Protein AF-A0A7C2A121-F1 (afdb_monomer_lite)

pLDDT: mean 90.94, std 5.62, range [66.19, 98.0]

Radius of gyration: 14.3 Å; chains: 1; bounding box: 31×29×30 Å

Sequence (85 aa):
MEKIGENVYNVDGTKIEIGEKIKVEKDEKIFNEIIERALNCVGCGVCISKCSQNAVYIKNGKAWIGEGCTKCLECMYECPVLIFK

Foldseek 3Di:
DADPDPQWDDDPN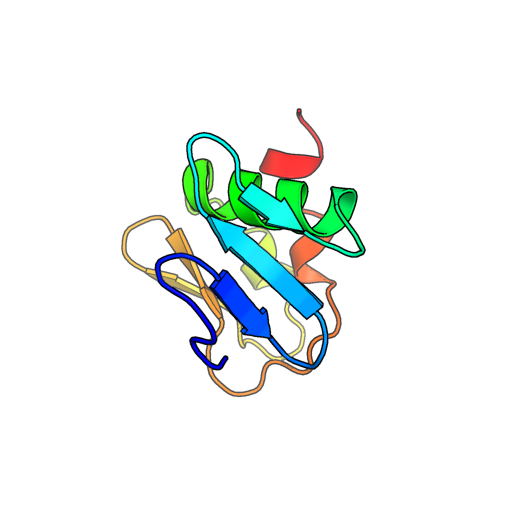WIWGDDPDIDIPDDVVVVVLVVLLQVPQQLPCQLCVQDPQSQWDDDPRHIDGHPPDPVPCSSSPPDCSVVVD

Structure (mmCIF, N/CA/C/O backbone):
data_AF-A0A7C2A121-F1
#
_entry.id   AF-A0A7C2A121-F1
#
loop_
_atom_site.group_PDB
_atom_site.id
_atom_site.type_symbol
_atom_site.label_atom_id
_atom_site.label_alt_id
_atom_site.label_comp_id
_atom_site.label_asym_id
_atom_site.label_entity_id
_atom_site.label_seq_id
_atom_site.pdbx_PDB_ins_code
_atom_site.Cartn_x
_atom_site.Cartn_y
_atom_site.Cartn_z
_atom_site.occupancy
_atom_site.B_iso_or_equiv
_atom_site.auth_seq_id
_atom_site.auth_comp_id
_atom_site.auth_asym_id
_atom_site.auth_atom_id
_atom_site.pdbx_PDB_model_num
ATOM 1 N N . MET A 1 1 ? -15.720 7.910 2.068 1.00 77.94 1 MET A N 1
ATOM 2 C CA . MET A 1 1 ? -15.121 8.728 3.145 1.00 77.94 1 MET A CA 1
ATOM 3 C C . MET A 1 1 ? -15.951 9.983 3.300 1.00 77.94 1 MET A C 1
ATOM 5 O O . MET A 1 1 ? -16.031 10.765 2.361 1.00 77.94 1 MET A O 1
ATOM 9 N N . GLU A 1 2 ? -16.577 10.146 4.456 1.00 87.94 2 GLU A N 1
ATOM 10 C 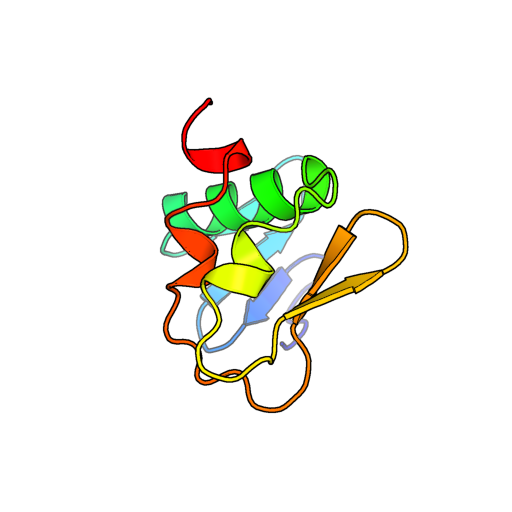CA . GLU A 1 2 ? -17.490 11.246 4.768 1.00 87.94 2 GLU A CA 1
ATOM 11 C C . GLU A 1 2 ? -16.979 11.987 6.001 1.00 87.94 2 GLU A C 1
ATOM 13 O O . GLU A 1 2 ? -16.608 11.363 6.994 1.00 87.94 2 GLU A O 1
ATOM 18 N N . LYS A 1 3 ? -16.932 13.320 5.951 1.00 90.81 3 LYS A N 1
ATOM 19 C CA . LYS A 1 3 ? -16.543 14.134 7.105 1.00 90.81 3 LYS A CA 1
ATOM 20 C C . LYS A 1 3 ? -17.770 14.350 7.994 1.00 90.81 3 LYS A C 1
ATOM 22 O O . LYS A 1 3 ? -18.750 14.929 7.540 1.00 90.81 3 LYS A O 1
ATOM 27 N N . ILE A 1 4 ? -17.705 13.896 9.244 1.00 92.00 4 ILE A N 1
ATOM 28 C CA . ILE A 1 4 ? -18.827 13.914 10.206 1.00 92.00 4 ILE A CA 1
ATOM 29 C C . ILE A 1 4 ? -18.575 14.820 11.422 1.00 92.00 4 ILE A C 1
ATOM 31 O O . ILE A 1 4 ? -19.415 14.930 12.308 1.00 92.00 4 ILE A O 1
ATOM 35 N N . GLY A 1 5 ? -17.414 15.471 11.479 1.00 89.31 5 GLY A N 1
ATOM 36 C CA . GLY A 1 5 ? -17.042 16.435 12.512 1.00 89.31 5 GLY A CA 1
ATOM 37 C C . GLY A 1 5 ? -15.791 17.207 12.106 1.00 89.31 5 GLY A C 1
ATOM 38 O O . GLY A 1 5 ? -15.269 17.004 11.011 1.00 89.31 5 GLY A O 1
ATOM 39 N N . GLU A 1 6 ? -15.290 18.079 12.980 1.00 86.69 6 GLU A N 1
ATOM 40 C CA . GLU A 1 6 ? -14.156 18.964 12.673 1.00 86.69 6 GLU A CA 1
ATOM 41 C C . GLU A 1 6 ? -12.917 18.185 12.201 1.00 86.69 6 GLU A C 1
ATOM 43 O O . GLU A 1 6 ? -12.372 18.493 11.138 1.00 86.69 6 GLU A O 1
ATOM 48 N N . ASN A 1 7 ? -12.592 17.091 12.899 1.00 90.81 7 ASN A N 1
ATOM 49 C CA . ASN A 1 7 ? -11.521 16.154 12.547 1.00 90.81 7 ASN A CA 1
ATOM 50 C C . ASN A 1 7 ? -11.973 14.686 12.555 1.00 90.81 7 ASN A C 1
ATOM 52 O O . ASN A 1 7 ? -11.175 13.783 12.798 1.00 90.81 7 ASN A O 1
ATOM 56 N N . VAL A 1 8 ? -13.263 14.445 12.318 1.00 90.69 8 VAL A N 1
ATOM 57 C CA . VAL A 1 8 ? -13.852 13.106 12.394 1.00 90.69 8 VAL A CA 1
ATOM 58 C C . VAL A 1 8 ? -14.366 12.685 11.025 1.00 90.69 8 VAL A C 1
ATOM 60 O O . VAL A 1 8 ? -15.130 13.414 10.388 1.00 90.69 8 VAL A O 1
ATOM 63 N N . TYR A 1 9 ? -13.972 11.489 10.600 1.00 91.38 9 TYR A N 1
ATOM 64 C CA . TYR A 1 9 ? -14.291 10.907 9.305 1.00 91.38 9 TYR A CA 1
ATOM 65 C C . TYR A 1 9 ? -14.932 9.533 9.484 1.00 91.38 9 TYR A C 1
ATOM 67 O O . TYR A 1 9 ? -14.507 8.748 10.327 1.00 91.38 9 TYR A O 1
ATOM 75 N N . ASN A 1 10 ? -15.943 9.237 8.675 1.00 89.50 10 ASN A N 1
ATOM 76 C CA . ASN A 1 10 ? -16.476 7.896 8.498 1.00 89.50 10 ASN A CA 1
ATOM 77 C C . ASN A 1 10 ? -15.928 7.316 7.189 1.00 89.50 10 ASN A C 1
ATOM 79 O O . ASN A 1 10 ? -16.075 7.909 6.112 1.00 89.50 10 ASN A O 1
ATOM 83 N N . VAL A 1 11 ? -15.270 6.167 7.283 1.00 87.69 11 VAL A N 1
ATOM 84 C CA . VAL A 1 11 ? -14.786 5.400 6.137 1.00 87.69 11 VAL A CA 1
ATOM 85 C C . VAL A 1 11 ? -15.388 4.009 6.233 1.00 87.69 11 VAL A C 1
ATOM 87 O O . VAL A 1 11 ? -14.990 3.230 7.090 1.00 87.69 11 VAL A O 1
ATOM 90 N N . ASP A 1 12 ? -16.362 3.719 5.371 1.00 86.12 12 ASP A N 1
ATOM 91 C CA . ASP A 1 12 ? -17.017 2.411 5.254 1.00 86.12 12 ASP A CA 1
ATOM 92 C C . ASP A 1 12 ? -17.532 1.849 6.598 1.00 86.12 12 ASP A C 1
ATOM 94 O O . ASP A 1 12 ? -17.457 0.651 6.863 1.00 86.12 12 ASP A O 1
ATOM 98 N N . GLY A 1 13 ? -18.057 2.721 7.467 1.00 86.12 13 GLY A N 1
ATOM 99 C CA . GLY A 1 13 ? -18.568 2.351 8.792 1.00 86.12 13 GLY A CA 1
ATOM 100 C C . GLY A 1 13 ? -17.532 2.408 9.917 1.00 86.12 13 GLY A C 1
ATOM 101 O O . GLY A 1 13 ? -17.894 2.193 11.073 1.00 86.12 13 GLY A O 1
ATOM 102 N N . THR A 1 14 ? -16.276 2.739 9.614 1.00 86.00 14 THR A N 1
ATOM 103 C CA . THR A 1 14 ? -15.222 2.958 10.610 1.00 86.00 14 THR A CA 1
ATOM 104 C C . THR A 1 14 ? -15.062 4.445 10.893 1.00 86.00 14 THR A C 1
ATOM 106 O O . THR A 1 14 ? -14.770 5.243 9.996 1.00 86.00 14 THR A O 1
ATOM 109 N N . LYS A 1 15 ? -15.226 4.825 12.164 1.00 91.06 15 LYS A N 1
ATOM 110 C CA . LYS A 1 15 ? -14.982 6.187 12.640 1.00 91.06 15 LYS A CA 1
ATOM 111 C C . LYS A 1 15 ? -13.487 6.416 12.884 1.00 91.06 15 LYS A C 1
ATOM 113 O O . LYS A 1 15 ? -12.849 5.670 13.628 1.00 91.06 15 LYS A O 1
ATOM 118 N N . ILE A 1 16 ? -12.953 7.472 12.277 1.00 89.12 16 ILE A N 1
ATOM 119 C CA . ILE A 1 16 ? -11.560 7.915 12.378 1.00 89.12 16 ILE A CA 1
ATOM 120 C C . ILE A 1 16 ? -11.549 9.343 12.922 1.00 89.12 16 ILE A C 1
ATOM 122 O O . ILE A 1 16 ? -12.209 10.219 12.366 1.00 89.12 16 ILE A O 1
ATOM 126 N N . GLU A 1 17 ? -10.789 9.593 13.981 1.00 91.06 17 GLU A N 1
ATOM 127 C CA . GLU A 1 17 ? -10.574 10.924 14.553 1.00 91.06 17 GLU A CA 1
ATOM 128 C C . GLU A 1 17 ? -9.100 11.313 14.415 1.00 91.06 17 GLU A C 1
ATOM 130 O O . GLU A 1 17 ? -8.213 10.582 14.858 1.00 91.06 17 GLU A O 1
ATOM 135 N N . ILE A 1 18 ? -8.836 12.459 13.788 1.00 87.88 18 ILE A N 1
ATOM 136 C CA . ILE A 1 18 ? -7.486 12.955 13.509 1.00 87.88 18 ILE A CA 1
ATOM 137 C C . ILE A 1 18 ? -7.133 14.060 14.518 1.00 87.88 18 ILE A C 1
ATOM 139 O O . ILE A 1 18 ? -7.699 15.147 14.478 1.00 87.88 18 ILE A O 1
ATOM 143 N N . GLY A 1 19 ? -6.186 13.798 15.419 1.00 85.25 19 GLY A N 1
ATOM 144 C CA . GLY A 1 19 ? -5.623 14.793 16.343 1.00 85.25 19 GLY A CA 1
ATOM 145 C C . GLY A 1 19 ? -4.097 14.698 16.397 1.00 85.25 19 GLY A C 1
ATOM 146 O O . GLY A 1 19 ? -3.465 14.384 15.393 1.00 85.25 19 GLY A O 1
ATOM 147 N N . GLU A 1 20 ? -3.492 14.891 17.576 1.00 81.62 20 GLU A N 1
ATOM 148 C CA . GLU A 1 20 ? -2.063 14.568 17.797 1.00 81.62 20 GLU A CA 1
ATOM 149 C C . GLU A 1 20 ? -1.747 13.092 17.513 1.00 81.62 20 GLU A C 1
ATOM 151 O O . GLU A 1 20 ? -0.640 12.732 17.120 1.00 81.62 20 GLU A O 1
ATOM 156 N N . LYS A 1 21 ? -2.745 12.230 17.713 1.00 76.44 21 LYS A N 1
ATOM 157 C CA . LYS A 1 21 ? -2.747 10.826 17.316 1.00 76.44 21 LYS A CA 1
ATOM 158 C C . LYS A 1 21 ? -4.015 10.563 16.531 1.00 76.44 21 LYS A C 1
ATOM 160 O O . LYS A 1 21 ? -5.043 11.200 16.774 1.00 76.44 21 LYS A O 1
ATOM 165 N N . ILE A 1 22 ? -3.950 9.607 15.618 1.00 83.62 22 ILE A N 1
ATOM 166 C CA . ILE A 1 22 ? -5.142 9.161 14.918 1.00 83.62 22 ILE A CA 1
ATOM 167 C C . ILE A 1 22 ? -5.790 8.052 15.746 1.00 83.62 22 ILE A C 1
ATOM 169 O O . ILE A 1 22 ? -5.146 7.051 16.054 1.00 83.62 22 ILE A O 1
ATOM 173 N N . LYS A 1 23 ? -7.050 8.251 16.136 1.00 86.12 23 LYS A N 1
ATOM 174 C CA . LYS A 1 23 ? -7.847 7.256 16.862 1.00 86.12 23 LYS A CA 1
ATOM 175 C C . LYS A 1 23 ? -8.810 6.591 15.896 1.00 86.12 23 LYS A C 1
ATOM 177 O O . LYS A 1 23 ? -9.506 7.278 15.145 1.00 86.12 23 LYS A O 1
ATOM 182 N N . VAL A 1 24 ? -8.871 5.267 15.942 1.00 86.38 24 VAL A N 1
ATOM 183 C CA . VAL A 1 24 ? -9.764 4.473 15.096 1.00 86.38 24 VAL A CA 1
ATOM 184 C C . VAL A 1 24 ? -10.577 3.541 15.971 1.00 86.38 24 VAL A C 1
ATOM 186 O O . VAL A 1 24 ? -10.056 2.953 16.913 1.00 86.38 24 VAL A O 1
ATOM 189 N N . GLU A 1 25 ? -11.869 3.432 15.673 1.00 86.06 25 GLU A N 1
ATOM 190 C CA . GLU A 1 25 ? -12.796 2.602 16.447 1.00 86.06 25 GLU A CA 1
ATOM 191 C C . GLU A 1 25 ? -12.472 1.100 16.356 1.00 86.06 25 GLU A C 1
ATOM 193 O O . GLU A 1 25 ? -12.728 0.351 17.298 1.00 86.06 25 GLU A O 1
ATOM 198 N N . LYS A 1 26 ? -11.923 0.653 15.220 1.00 79.75 26 LYS A N 1
ATOM 199 C CA . LYS A 1 26 ? -11.631 -0.754 14.913 1.00 79.75 26 LYS A CA 1
ATOM 200 C C . LYS A 1 26 ? -10.303 -0.888 14.174 1.00 79.75 26 LYS A C 1
ATOM 202 O O . LYS A 1 26 ? -9.845 0.056 13.538 1.00 79.75 26 LYS A O 1
ATOM 207 N N . ASP A 1 27 ? -9.709 -2.077 14.258 1.00 83.00 27 ASP A N 1
ATOM 208 C CA . ASP A 1 27 ? -8.535 -2.472 13.468 1.00 83.00 27 ASP A CA 1
ATOM 209 C C . ASP A 1 27 ? -7.312 -1.547 13.618 1.00 83.00 27 ASP A C 1
ATOM 211 O O . ASP A 1 27 ? -6.571 -1.303 12.664 1.00 83.00 27 ASP A O 1
ATOM 215 N N . GLU A 1 28 ? -7.059 -1.069 14.842 1.00 84.44 28 GLU A N 1
ATOM 216 C CA . GLU A 1 28 ? -5.966 -0.136 15.165 1.00 84.44 28 GLU A CA 1
ATOM 217 C C . GLU A 1 28 ? -4.603 -0.605 14.626 1.00 84.44 28 GLU A C 1
ATOM 219 O O . GLU A 1 28 ? -3.825 0.188 14.094 1.00 84.44 28 GLU A O 1
ATOM 224 N N . LYS A 1 29 ? -4.328 -1.916 14.683 1.00 85.94 29 LYS A N 1
ATOM 225 C CA . LYS A 1 29 ? -3.099 -2.503 14.131 1.00 85.94 29 LYS A CA 1
ATOM 226 C C . LYS A 1 29 ? -2.962 -2.243 12.629 1.00 85.94 29 LYS A C 1
ATOM 228 O O . LYS A 1 29 ? -1.928 -1.741 12.194 1.00 85.94 29 LYS A O 1
ATOM 233 N N . ILE A 1 30 ? -3.991 -2.580 11.852 1.00 85.12 30 ILE A N 1
ATOM 234 C CA . ILE A 1 30 ? -3.991 -2.413 10.390 1.00 85.12 30 ILE A CA 1
ATOM 235 C C . ILE A 1 30 ? -3.841 -0.933 10.053 1.00 85.12 30 ILE A C 1
ATOM 237 O O . ILE A 1 30 ? -3.075 -0.560 9.166 1.00 85.12 30 ILE A O 1
ATOM 241 N N . PHE A 1 31 ? -4.533 -0.080 10.800 1.00 87.00 31 PHE A N 1
ATOM 242 C CA . PHE A 1 31 ? -4.470 1.353 10.602 1.00 87.00 31 PHE A CA 1
ATOM 243 C C . PHE A 1 31 ? -3.056 1.919 10.819 1.00 87.00 31 PHE A C 1
ATOM 245 O O . PHE A 1 31 ? -2.536 2.640 9.963 1.00 87.00 31 PHE A O 1
ATOM 252 N N . ASN A 1 32 ? -2.392 1.520 11.906 1.00 86.69 32 ASN A N 1
ATOM 253 C CA . ASN A 1 32 ? -1.007 1.902 12.179 1.00 86.69 32 ASN A CA 1
ATOM 254 C C . ASN A 1 32 ? -0.052 1.384 11.094 1.00 86.69 32 ASN A C 1
ATOM 256 O O . ASN A 1 32 ? 0.823 2.114 10.637 1.00 86.69 32 ASN A O 1
ATOM 260 N N . GLU A 1 33 ? -0.228 0.150 10.622 1.00 89.62 33 GLU A N 1
ATOM 261 C CA . GLU A 1 33 ? 0.572 -0.395 9.519 1.00 89.62 33 GLU A CA 1
ATOM 262 C C . GLU A 1 33 ? 0.408 0.401 8.214 1.00 89.62 33 GLU A C 1
ATOM 264 O O . GLU A 1 33 ? 1.391 0.633 7.507 1.00 89.62 33 GLU A O 1
ATOM 269 N N . ILE A 1 34 ? -0.804 0.863 7.899 1.00 88.81 34 ILE A N 1
ATOM 270 C CA . ILE A 1 34 ? -1.062 1.699 6.718 1.00 88.81 34 ILE A CA 1
ATOM 271 C C . ILE A 1 34 ? -0.323 3.039 6.823 1.00 88.81 34 ILE A C 1
ATOM 273 O O . ILE A 1 34 ? 0.317 3.455 5.853 1.00 88.81 34 ILE A O 1
ATOM 277 N N . ILE A 1 35 ? -0.366 3.692 7.988 1.00 88.81 35 ILE A N 1
ATOM 278 C CA . ILE A 1 35 ? 0.333 4.967 8.215 1.00 88.81 35 ILE A CA 1
ATOM 279 C C . ILE A 1 35 ? 1.841 4.788 8.096 1.00 88.81 35 ILE A C 1
ATOM 281 O O . ILE A 1 35 ? 2.487 5.526 7.350 1.00 88.81 35 ILE A O 1
ATOM 285 N N . GLU A 1 36 ? 2.391 3.788 8.784 1.00 90.50 36 GLU A N 1
ATOM 286 C CA . GLU A 1 36 ? 3.825 3.499 8.765 1.00 90.50 36 GLU A CA 1
ATOM 287 C C . GLU A 1 36 ? 4.326 3.297 7.336 1.00 90.50 36 GLU A C 1
ATOM 289 O O . GLU A 1 36 ? 5.317 3.898 6.920 1.00 90.50 36 GLU A O 1
ATOM 294 N N . ARG A 1 37 ? 3.595 2.527 6.526 1.00 92.44 37 ARG A N 1
ATOM 295 C CA . ARG A 1 37 ? 3.925 2.363 5.105 1.00 92.44 37 ARG A CA 1
ATOM 296 C C . ARG A 1 37 ? 3.868 3.673 4.341 1.00 92.44 37 ARG A C 1
ATOM 298 O O . ARG A 1 37 ? 4.759 3.921 3.537 1.00 92.44 37 ARG A O 1
ATOM 305 N N . ALA A 1 38 ? 2.829 4.482 4.526 1.00 90.69 38 ALA A N 1
ATOM 306 C CA . ALA A 1 38 ? 2.680 5.729 3.781 1.00 90.69 38 ALA A CA 1
ATOM 307 C C . ALA A 1 38 ? 3.858 6.682 4.059 1.00 90.69 38 ALA A C 1
ATOM 309 O O . ALA A 1 38 ? 4.493 7.193 3.125 1.00 90.69 38 ALA A O 1
ATOM 310 N N . LEU A 1 39 ? 4.207 6.845 5.337 1.00 92.12 39 LEU A N 1
ATOM 311 C CA . LEU A 1 39 ? 5.299 7.710 5.777 1.00 92.12 39 LEU A CA 1
ATOM 312 C C . LEU A 1 39 ? 6.663 7.160 5.344 1.00 92.12 39 LEU A C 1
ATOM 314 O O . LEU A 1 39 ? 7.428 7.869 4.685 1.00 92.12 39 LEU A O 1
ATOM 318 N N . ASN A 1 40 ? 6.923 5.876 5.598 1.00 94.69 40 ASN A N 1
ATOM 319 C CA . ASN A 1 40 ? 8.247 5.268 5.442 1.00 94.69 40 ASN A CA 1
ATOM 320 C C . ASN A 1 40 ? 8.456 4.528 4.111 1.00 94.69 40 ASN A C 1
ATOM 322 O O . ASN A 1 40 ? 9.505 3.927 3.896 1.00 94.69 40 ASN A O 1
ATOM 326 N N . CYS A 1 41 ? 7.501 4.562 3.173 1.00 95.94 41 CYS A N 1
ATOM 327 C CA . CYS A 1 41 ? 7.716 3.988 1.843 1.00 95.94 41 CYS A CA 1
ATOM 328 C C . CYS A 1 41 ? 8.914 4.663 1.156 1.00 95.94 41 CYS A C 1
ATOM 330 O O . CYS A 1 41 ? 8.952 5.884 1.024 1.00 95.94 41 CYS A O 1
ATOM 332 N N . VAL A 1 42 ? 9.857 3.855 0.677 1.00 95.88 42 VAL A N 1
ATOM 333 C CA . VAL A 1 42 ? 11.053 4.305 -0.058 1.00 95.88 42 VAL A CA 1
ATOM 334 C C . VAL A 1 42 ? 11.030 3.894 -1.534 1.00 95.88 42 VAL A C 1
ATOM 336 O O . VAL A 1 42 ? 12.037 3.982 -2.225 1.00 95.88 42 VAL A O 1
ATOM 339 N N . GLY A 1 43 ? 9.897 3.376 -2.018 1.00 96.25 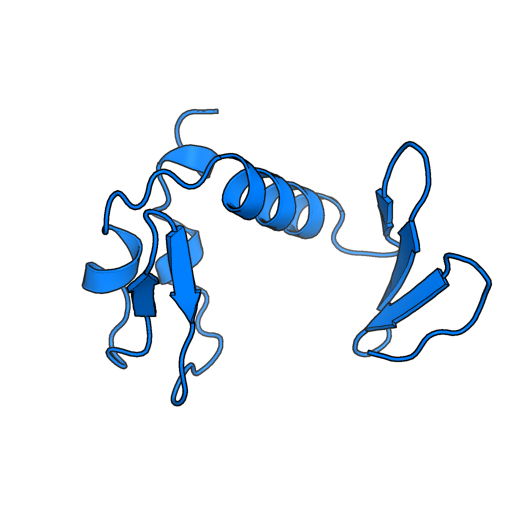43 GLY A N 1
ATOM 340 C CA . GLY A 1 43 ? 9.755 2.970 -3.416 1.00 96.25 43 GLY A CA 1
ATOM 341 C C . GLY A 1 43 ? 10.532 1.704 -3.791 1.00 96.25 43 GLY A C 1
ATOM 342 O O . GLY A 1 43 ? 10.909 1.556 -4.946 1.00 96.25 43 GLY A O 1
ATOM 343 N N . CYS A 1 44 ? 10.749 0.773 -2.852 1.00 96.19 44 CYS A N 1
ATOM 344 C CA . CYS A 1 44 ? 11.563 -0.436 -3.072 1.00 96.19 44 CYS A CA 1
ATOM 345 C C . CYS A 1 44 ? 11.032 -1.407 -4.146 1.00 96.19 44 CYS A C 1
ATOM 347 O O . CYS A 1 44 ? 11.747 -2.311 -4.560 1.00 96.19 44 CYS A O 1
ATOM 349 N N . GLY A 1 45 ? 9.772 -1.270 -4.567 1.00 95.88 45 GLY A N 1
ATOM 350 C CA . GLY A 1 45 ? 9.197 -2.054 -5.663 1.00 95.88 45 GLY A CA 1
ATOM 351 C C . GLY A 1 45 ? 8.724 -3.473 -5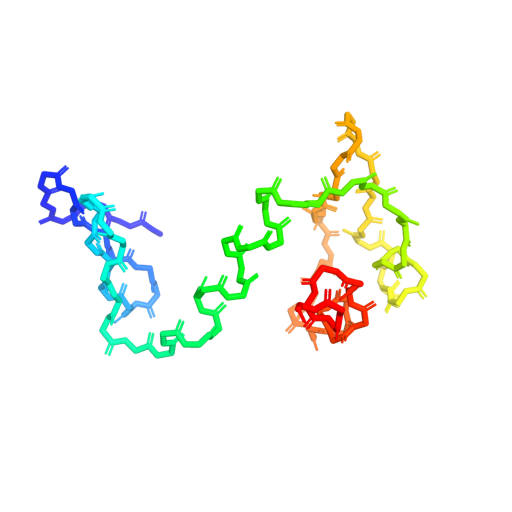.319 1.00 95.88 45 GLY A C 1
ATOM 352 O O . GLY A 1 45 ? 8.066 -4.080 -6.155 1.00 95.88 45 GLY A O 1
ATOM 353 N N . VAL A 1 46 ? 8.940 -3.995 -4.103 1.00 96.38 46 VAL A N 1
ATOM 354 C CA . VAL A 1 46 ? 8.464 -5.349 -3.708 1.00 96.38 46 VAL A CA 1
ATOM 355 C C . VAL A 1 46 ? 6.949 -5.512 -3.897 1.00 96.38 46 VAL A C 1
ATOM 357 O O . VAL A 1 46 ? 6.464 -6.550 -4.328 1.00 96.38 46 VAL A O 1
ATOM 360 N N . CYS A 1 47 ? 6.181 -4.456 -3.635 1.00 96.19 47 CYS A N 1
ATOM 361 C CA . CYS A 1 47 ? 4.733 -4.458 -3.839 1.00 96.19 47 CYS A CA 1
ATOM 362 C C . CYS A 1 47 ? 4.310 -4.628 -5.311 1.00 96.19 47 CYS A C 1
ATOM 364 O O . CYS A 1 47 ? 3.224 -5.152 -5.553 1.00 96.19 47 CYS A O 1
ATOM 366 N N . ILE A 1 48 ? 5.148 -4.226 -6.276 1.00 96.88 48 ILE A N 1
ATOM 367 C CA . ILE A 1 48 ? 4.881 -4.397 -7.712 1.00 96.88 48 ILE A CA 1
ATOM 368 C C . ILE A 1 48 ? 4.941 -5.879 -8.070 1.00 96.88 48 ILE A C 1
ATOM 370 O O . ILE A 1 48 ? 4.001 -6.395 -8.665 1.00 96.88 48 ILE A O 1
ATOM 374 N N . SER A 1 49 ? 5.997 -6.587 -7.654 1.00 95.69 49 SER A N 1
ATOM 375 C CA . SER A 1 49 ? 6.170 -8.008 -7.989 1.00 95.69 49 SER A CA 1
ATOM 376 C C . SER A 1 49 ? 5.117 -8.917 -7.350 1.00 95.69 49 SER A C 1
ATOM 378 O O . SER A 1 49 ? 4.861 -10.007 -7.854 1.00 95.69 49 SER A O 1
ATOM 380 N N . LYS A 1 50 ? 4.486 -8.473 -6.258 1.00 95.88 50 LYS A N 1
ATOM 381 C CA . LYS A 1 50 ? 3.419 -9.210 -5.564 1.00 95.88 50 LYS A CA 1
ATOM 382 C C . LYS A 1 50 ? 2.024 -8.949 -6.137 1.00 95.88 50 LYS A C 1
ATOM 384 O O . LYS A 1 50 ? 1.091 -9.683 -5.824 1.00 95.88 50 LYS A O 1
ATOM 389 N N . CYS A 1 51 ? 1.838 -7.917 -6.959 1.00 97.00 51 CYS A N 1
ATOM 390 C CA . CYS A 1 51 ? 0.520 -7.591 -7.491 1.00 97.00 51 CYS A CA 1
ATOM 391 C C . CYS A 1 51 ? 0.209 -8.408 -8.754 1.00 97.00 51 CYS A C 1
ATOM 393 O O . CYS A 1 51 ? 0.609 -8.034 -9.852 1.00 97.00 51 CYS A O 1
ATOM 395 N N . SER A 1 52 ? -0.590 -9.472 -8.623 1.00 96.31 52 SER A N 1
ATOM 396 C CA . SER A 1 52 ? -1.016 -10.302 -9.767 1.00 96.31 52 SER A CA 1
ATOM 397 C C . SER A 1 52 ? -1.858 -9.557 -10.812 1.00 96.31 52 SER A C 1
ATOM 399 O O . SER A 1 52 ? -1.999 -10.029 -11.934 1.00 96.31 52 SER A O 1
ATOM 401 N N . GLN A 1 53 ? -2.422 -8.402 -10.446 1.00 97.50 53 GLN A N 1
ATOM 402 C CA . GLN A 1 53 ? -3.244 -7.561 -11.322 1.00 97.50 53 GLN A CA 1
ATOM 403 C C . GLN A 1 53 ? -2.448 -6.436 -11.994 1.00 97.50 53 GLN A C 1
ATOM 405 O O . GLN A 1 53 ? -3.031 -5.638 -12.721 1.00 97.50 53 GLN A O 1
ATOM 410 N N . ASN A 1 54 ? -1.140 -6.321 -11.725 1.00 96.44 54 ASN A N 1
ATOM 411 C CA . ASN A 1 54 ? -0.304 -5.204 -12.181 1.00 96.44 54 ASN A CA 1
ATOM 412 C C . ASN A 1 54 ? -0.864 -3.812 -11.811 1.00 96.44 54 ASN A C 1
ATOM 414 O O . ASN A 1 54 ? -0.593 -2.820 -12.480 1.00 96.44 54 ASN A O 1
ATOM 418 N N . ALA A 1 55 ? -1.628 -3.726 -10.719 1.00 98.00 55 ALA A N 1
ATOM 419 C CA . ALA A 1 55 ? -2.290 -2.503 -10.266 1.00 98.00 55 ALA A CA 1
ATOM 420 C C . ALA A 1 55 ? -1.410 -1.635 -9.346 1.00 98.00 55 ALA A C 1
ATOM 422 O O . ALA A 1 55 ? -1.887 -0.651 -8.790 1.00 98.00 55 ALA A O 1
ATOM 423 N N . VAL A 1 56 ? -0.141 -1.991 -9.129 1.00 97.00 56 VAL A N 1
ATOM 424 C CA . VAL A 1 56 ? 0.781 -1.240 -8.263 1.00 97.00 56 VAL A CA 1
ATOM 425 C C . VAL A 1 56 ? 1.933 -0.697 -9.095 1.00 97.00 56 VAL A C 1
ATOM 427 O O . VAL A 1 56 ? 2.539 -1.430 -9.871 1.00 97.00 56 VAL A 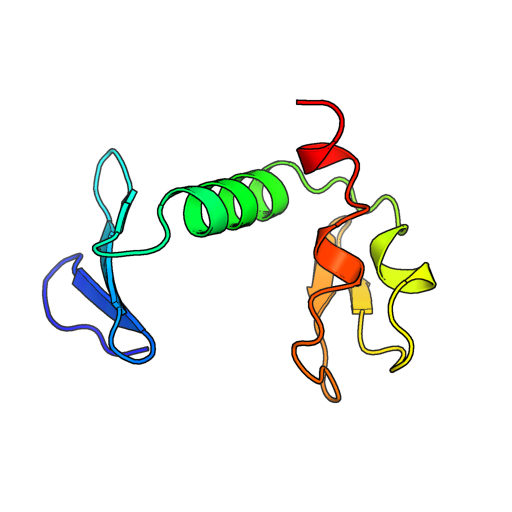O 1
ATOM 430 N N . TYR A 1 57 ? 2.267 0.577 -8.904 1.00 96.88 57 TYR A N 1
ATOM 431 C CA . TYR A 1 57 ? 3.378 1.242 -9.586 1.00 96.88 57 TYR A CA 1
ATOM 432 C C . TYR A 1 57 ? 4.110 2.203 -8.643 1.00 96.88 57 TYR A C 1
ATOM 434 O O . TYR A 1 57 ? 3.559 2.646 -7.636 1.00 96.88 57 TYR A O 1
ATOM 442 N N . ILE A 1 58 ? 5.367 2.537 -8.953 1.00 97.31 58 ILE A N 1
ATOM 443 C CA . ILE A 1 58 ? 6.116 3.566 -8.220 1.00 97.31 58 ILE A CA 1
ATOM 444 C C . ILE A 1 58 ? 5.996 4.901 -8.956 1.00 97.31 58 ILE A C 1
ATOM 446 O O . ILE A 1 58 ? 6.251 4.985 -10.156 1.00 97.31 58 ILE A O 1
ATOM 450 N N . LYS A 1 59 ? 5.659 5.963 -8.222 1.00 96.62 59 LYS A N 1
ATOM 451 C CA . LYS A 1 59 ? 5.689 7.350 -8.702 1.00 96.62 59 LYS A CA 1
ATOM 452 C C . LYS A 1 59 ? 6.233 8.249 -7.597 1.00 96.62 59 LYS A C 1
ATOM 454 O O . LYS A 1 59 ? 5.773 8.185 -6.458 1.00 96.62 59 LYS A O 1
ATOM 459 N N . ASN A 1 60 ? 7.219 9.079 -7.938 1.00 95.94 60 ASN A N 1
ATOM 460 C CA . ASN A 1 60 ? 7.915 9.983 -7.013 1.00 95.94 60 ASN A CA 1
ATOM 461 C C . ASN A 1 60 ? 8.488 9.261 -5.776 1.00 95.94 60 ASN A C 1
ATOM 463 O O . ASN A 1 60 ? 8.319 9.714 -4.649 1.00 95.94 60 ASN A O 1
ATOM 467 N N . GLY A 1 61 ? 9.112 8.094 -5.981 1.00 95.56 61 GLY A N 1
ATOM 468 C CA . GLY A 1 61 ? 9.720 7.309 -4.898 1.00 95.56 61 GLY A CA 1
ATOM 469 C C . GLY A 1 61 ? 8.724 6.663 -3.926 1.00 95.56 61 GLY A C 1
ATOM 470 O O . GLY A 1 61 ? 9.133 6.134 -2.897 1.00 95.56 61 GLY A O 1
ATOM 471 N N . LYS A 1 62 ? 7.421 6.685 -4.230 1.00 96.12 62 LYS A N 1
ATOM 472 C CA . LYS A 1 62 ? 6.361 6.094 -3.404 1.00 96.12 62 LYS A CA 1
ATOM 473 C C . LYS A 1 62 ? 5.534 5.105 -4.218 1.00 96.12 62 LYS A C 1
ATOM 475 O O . LYS A 1 62 ? 5.405 5.252 -5.432 1.00 96.12 62 LYS A O 1
ATOM 480 N N . ALA A 1 63 ? 4.988 4.094 -3.550 1.00 96.38 63 ALA A N 1
ATOM 481 C CA . ALA A 1 63 ? 4.062 3.150 -4.164 1.00 96.38 63 ALA A CA 1
ATOM 482 C C . ALA A 1 63 ? 2.670 3.775 -4.312 1.00 96.38 63 ALA A C 1
ATOM 484 O O . ALA A 1 63 ? 2.169 4.410 -3.385 1.00 96.38 63 ALA A O 1
ATOM 485 N N . TRP A 1 64 ? 2.052 3.559 -5.466 1.00 95.69 64 TRP A N 1
ATOM 486 C CA . TRP A 1 64 ? 0.696 3.975 -5.798 1.00 95.69 64 TRP A CA 1
ATOM 487 C C . TRP A 1 64 ? -0.110 2.757 -6.235 1.00 95.69 64 TRP A C 1
ATOM 489 O O . TRP A 1 64 ? 0.414 1.858 -6.895 1.00 95.69 64 TRP A O 1
ATOM 499 N N . ILE A 1 65 ? -1.384 2.741 -5.852 1.00 95.06 65 ILE A N 1
ATOM 500 C CA . ILE A 1 65 ? -2.352 1.719 -6.248 1.00 95.06 65 ILE A CA 1
ATOM 501 C C . ILE A 1 65 ? -3.244 2.342 -7.320 1.00 95.06 65 ILE A C 1
ATOM 503 O O . ILE A 1 65 ? -3.888 3.361 -7.072 1.00 95.06 65 ILE A O 1
ATOM 507 N N . GLY A 1 66 ? -3.232 1.752 -8.507 1.00 94.88 66 GLY A N 1
ATOM 508 C CA . GLY A 1 66 ? -4.040 2.152 -9.649 1.00 94.88 66 GLY A CA 1
ATOM 509 C C . GLY A 1 66 ? -5.350 1.383 -9.757 1.00 94.88 66 GLY A C 1
ATOM 510 O O . GLY A 1 66 ? -5.776 0.661 -8.851 1.00 94.88 66 GLY A O 1
ATOM 511 N N . GLU A 1 67 ? -5.980 1.543 -10.915 1.00 94.44 67 GLU A N 1
ATOM 512 C CA . GLU A 1 67 ? -7.191 0.818 -11.283 1.00 94.44 67 GLU A CA 1
ATOM 513 C C . GLU A 1 67 ? -6.924 -0.693 -11.402 1.00 94.44 67 GLU A C 1
ATOM 515 O O . GLU A 1 67 ? -5.809 -1.127 -11.686 1.00 94.44 67 GLU A O 1
ATOM 520 N N . GLY A 1 68 ? -7.949 -1.510 -11.141 1.00 94.38 68 GLY A N 1
ATOM 521 C CA . GLY A 1 68 ? -7.844 -2.977 -11.181 1.00 94.38 68 GLY A CA 1
ATOM 522 C C . GLY A 1 68 ? -7.379 -3.642 -9.879 1.00 94.38 68 GLY A C 1
ATOM 523 O 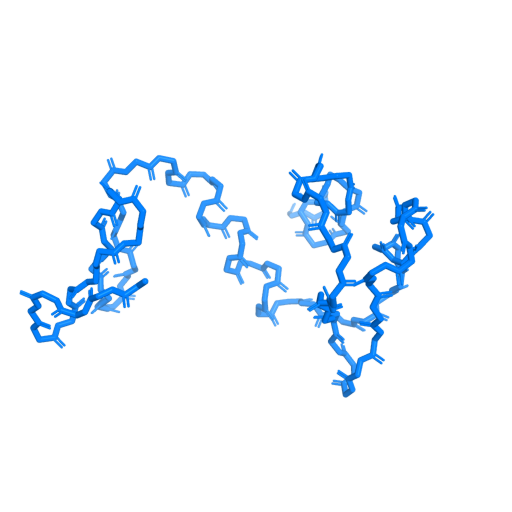O . GLY A 1 68 ? -7.291 -4.866 -9.811 1.00 94.38 68 GLY A O 1
ATOM 524 N N . CYS A 1 69 ? -7.120 -2.880 -8.811 1.00 96.62 69 CYS A N 1
ATOM 525 C CA . CYS A 1 69 ? -6.850 -3.462 -7.497 1.00 96.62 69 CYS A CA 1
ATOM 526 C C . CYS A 1 69 ? -8.082 -4.204 -6.946 1.00 96.62 69 CYS A C 1
ATOM 528 O O . CYS A 1 69 ? -9.139 -3.612 -6.732 1.00 96.62 69 CYS A O 1
ATOM 530 N N . THR A 1 70 ? -7.924 -5.491 -6.637 1.00 96.25 70 THR A N 1
ATOM 531 C CA . THR A 1 70 ? -8.989 -6.363 -6.106 1.00 96.25 70 THR A CA 1
ATOM 532 C C . THR A 1 70 ? -9.059 -6.393 -4.579 1.00 96.25 70 THR A C 1
ATOM 534 O O . THR A 1 70 ? -9.836 -7.158 -4.015 1.00 96.25 70 THR A O 1
ATOM 537 N N . LYS A 1 71 ? -8.250 -5.574 -3.891 1.00 92.88 71 LYS A N 1
ATOM 538 C CA . LYS A 1 71 ? -8.130 -5.550 -2.422 1.00 92.88 71 LYS A CA 1
ATOM 539 C C . LYS A 1 71 ? -7.690 -6.898 -1.817 1.00 92.88 71 LYS A C 1
ATOM 541 O O . LYS A 1 71 ? -8.071 -7.224 -0.701 1.00 92.88 71 LYS A O 1
ATOM 546 N N . CYS A 1 72 ? -6.849 -7.662 -2.522 1.00 94.94 72 CYS A N 1
ATOM 547 C CA . CYS A 1 72 ? -6.344 -8.960 -2.048 1.00 94.94 72 CYS A CA 1
ATOM 548 C C . CYS A 1 72 ? -5.288 -8.882 -0.929 1.00 94.94 72 CYS A C 1
ATOM 550 O O . CYS A 1 72 ? -4.955 -9.903 -0.345 1.00 94.94 72 CYS A O 1
ATOM 552 N N . LEU A 1 73 ? -4.742 -7.693 -0.645 1.00 91.56 73 LEU A N 1
ATOM 553 C CA . LEU A 1 73 ? -3.743 -7.426 0.404 1.00 91.56 73 LEU A CA 1
ATOM 554 C C . LEU A 1 73 ? -2.364 -8.102 0.239 1.00 91.56 73 LEU A C 1
ATOM 556 O O . LEU A 1 73 ? -1.483 -7.845 1.049 1.00 91.56 73 LEU A O 1
ATOM 560 N N . GLU A 1 74 ? -2.099 -8.848 -0.834 1.00 93.50 74 GLU A N 1
ATOM 561 C CA . GLU A 1 74 ? -0.791 -9.495 -1.079 1.00 93.50 74 GLU A CA 1
ATOM 562 C C . GLU A 1 74 ? 0.399 -8.518 -1.050 1.00 93.50 74 GLU A C 1
ATOM 564 O O . GLU A 1 74 ? 1.442 -8.769 -0.449 1.00 93.50 74 GLU A O 1
ATOM 569 N N . CYS A 1 75 ? 0.232 -7.331 -1.640 1.00 93.50 75 CYS A N 1
ATOM 570 C CA . CYS A 1 75 ? 1.258 -6.287 -1.617 1.00 93.50 75 CYS A CA 1
ATOM 571 C C . CYS A 1 75 ? 1.486 -5.685 -0.215 1.00 93.50 75 CYS A C 1
ATOM 573 O O . CYS A 1 75 ? 2.419 -4.891 -0.024 1.00 93.50 75 CYS A O 1
ATOM 575 N N . MET A 1 76 ? 0.635 -6.018 0.763 1.00 90.06 76 MET A N 1
ATOM 576 C CA . MET A 1 76 ? 0.770 -5.564 2.138 1.00 90.06 76 MET A CA 1
ATOM 577 C C . MET A 1 76 ? 1.776 -6.406 2.927 1.00 90.06 76 MET A C 1
ATOM 579 O O . MET A 1 76 ? 2.660 -5.830 3.563 1.00 90.06 76 MET A O 1
ATOM 583 N N . TYR A 1 77 ? 1.681 -7.731 2.836 1.00 89.81 77 TYR A N 1
ATOM 584 C CA . TYR A 1 77 ? 2.396 -8.661 3.718 1.00 89.81 77 TYR A CA 1
ATOM 585 C C . TYR A 1 77 ? 3.918 -8.628 3.580 1.00 89.81 77 TYR A C 1
ATOM 587 O O . TYR A 1 77 ? 4.627 -8.832 4.556 1.00 89.81 77 TYR A O 1
ATOM 595 N N . GLU A 1 78 ? 4.418 -8.310 2.389 1.00 89.25 78 GLU A N 1
ATOM 596 C CA . GLU A 1 78 ? 5.844 -8.420 2.047 1.00 89.25 78 GLU A CA 1
ATOM 597 C C . GLU A 1 78 ? 6.583 -7.077 2.114 1.00 89.25 78 GLU A C 1
ATOM 599 O O . GLU A 1 78 ? 7.697 -6.928 1.613 1.00 89.25 78 GLU A O 1
ATOM 604 N N . CYS A 1 79 ? 5.949 -6.038 2.663 1.00 94.44 79 CYS A N 1
ATOM 605 C CA . CYS A 1 79 ? 6.557 -4.715 2.686 1.00 94.44 79 CYS A CA 1
ATOM 606 C C . CYS A 1 79 ? 7.675 -4.643 3.735 1.00 94.44 79 CYS A C 1
ATOM 608 O O . CYS A 1 79 ? 7.389 -4.801 4.925 1.00 94.44 79 CYS A O 1
ATOM 610 N N . PRO A 1 80 ? 8.917 -4.292 3.343 1.00 93.81 80 PRO A N 1
ATOM 611 C CA . PRO A 1 80 ? 10.038 -4.213 4.279 1.00 93.81 80 PRO A CA 1
ATOM 612 C C . PRO A 1 80 ? 9.809 -3.243 5.446 1.00 93.81 80 PRO A C 1
ATOM 614 O O . PRO A 1 80 ? 10.296 -3.496 6.537 1.00 93.81 80 PRO A O 1
ATOM 617 N N . VAL A 1 81 ? 9.014 -2.182 5.240 1.00 93.94 81 VAL A N 1
ATOM 618 C CA . VAL A 1 81 ? 8.629 -1.213 6.288 1.00 93.94 81 VAL A CA 1
ATOM 619 C C . VAL A 1 81 ? 7.860 -1.871 7.439 1.00 93.94 81 VAL A C 1
ATOM 621 O O . VAL A 1 81 ? 7.891 -1.379 8.560 1.00 93.94 81 VAL A O 1
ATOM 624 N N . LEU A 1 82 ? 7.131 -2.956 7.168 1.00 90.69 82 LEU A N 1
ATOM 625 C CA . LEU A 1 82 ? 6.355 -3.667 8.183 1.00 90.69 82 LEU A CA 1
ATOM 626 C C . LEU A 1 82 ? 7.093 -4.875 8.757 1.00 90.69 82 LEU A C 1
ATOM 628 O O . LEU A 1 82 ? 6.870 -5.212 9.915 1.00 90.69 82 LEU A O 1
ATOM 632 N N . ILE A 1 83 ? 7.941 -5.518 7.952 1.00 89.38 83 ILE A N 1
ATOM 633 C CA . ILE A 1 83 ? 8.684 -6.718 8.354 1.00 89.38 83 ILE A CA 1
ATOM 634 C C . ILE A 1 83 ? 9.890 -6.356 9.228 1.00 89.38 83 ILE A C 1
ATOM 636 O O . ILE A 1 83 ? 10.144 -7.033 10.219 1.00 89.38 83 ILE A O 1
ATOM 640 N N . PHE A 1 84 ? 10.622 -5.295 8.880 1.00 83.25 84 PHE A N 1
ATOM 641 C CA . PHE A 1 84 ? 11.833 -4.859 9.584 1.00 83.25 84 PHE A CA 1
ATOM 642 C C . PHE A 1 84 ? 11.561 -3.624 10.455 1.00 83.25 84 PHE A C 1
ATOM 644 O O . PHE A 1 84 ? 12.265 -2.620 10.340 1.00 83.25 84 PHE A O 1
ATOM 651 N N . LYS A 1 85 ? 10.496 -3.688 11.263 1.00 66.19 85 LYS A N 1
ATOM 652 C CA . LYS A 1 85 ? 10.174 -2.667 12.271 1.00 66.19 85 LYS A CA 1
ATOM 653 C C . LYS A 1 85 ? 11.114 -2.719 13.468 1.00 66.19 85 LYS A C 1
ATOM 655 O O . LYS A 1 85 ? 11.493 -3.843 13.866 1.00 66.19 85 LYS A O 1
#

Secondary structure (DSSP, 8-state):
-EE-SSSEEEETTEEEEESSSEEESS-HHHHHHHHHHHHH-----HHHHH-TT--EEEETTEEEE-TT-----HHHHT-HHHHT-